Protein AF-A0A7S2KZR2-F1 (afdb_monomer_lite)

Structure (mmCIF, N/CA/C/O backbone):
data_AF-A0A7S2KZR2-F1
#
_entry.id   AF-A0A7S2KZR2-F1
#
loop_
_atom_site.group_PDB
_atom_site.id
_atom_site.type_symbol
_atom_site.label_atom_id
_atom_site.label_alt_id
_atom_site.label_comp_id
_atom_site.label_asym_id
_atom_site.label_entity_id
_atom_site.label_seq_id
_atom_site.pdbx_PDB_ins_code
_atom_site.Cartn_x
_atom_site.Cartn_y
_atom_site.Cartn_z
_atom_site.occupancy
_atom_site.B_iso_or_equiv
_atom_site.auth_seq_id
_atom_site.auth_comp_id
_atom_site.auth_asym_id
_atom_site.auth_atom_id
_atom_site.pdbx_PDB_model_num
ATOM 1 N N . ASN A 1 1 ? -2.730 5.363 0.180 1.00 96.00 1 ASN A N 1
ATOM 2 C CA . ASN A 1 1 ? -4.053 4.835 0.592 1.00 96.00 1 ASN A CA 1
ATOM 3 C C . ASN A 1 1 ? -4.053 3.343 0.895 1.00 96.00 1 ASN A C 1
ATOM 5 O O . ASN A 1 1 ? -4.556 3.007 1.953 1.00 96.00 1 ASN A O 1
ATOM 9 N N . CYS A 1 2 ? -3.441 2.469 0.080 1.00 97.69 2 CYS A N 1
ATOM 10 C CA . CYS A 1 2 ? -3.388 1.011 0.329 1.00 97.69 2 CYS A CA 1
ATOM 11 C C . CYS A 1 2 ? -2.771 0.583 1.678 1.00 97.69 2 CYS A C 1
ATOM 13 O O . CYS A 1 2 ? -2.931 -0.558 2.090 1.00 97.69 2 CYS A O 1
ATOM 15 N N . VAL A 1 3 ? -2.054 1.476 2.364 1.00 98.00 3 VAL A N 1
ATOM 16 C CA . VAL A 1 3 ? -1.457 1.208 3.680 1.00 98.00 3 VAL A CA 1
ATOM 17 C C . VAL A 1 3 ? -2.279 1.855 4.798 1.00 98.00 3 VAL A C 1
ATOM 19 O O . VAL A 1 3 ? -2.911 1.165 5.589 1.00 98.00 3 VAL A O 1
ATOM 22 N N . ILE A 1 4 ? -2.304 3.192 4.852 1.00 97.94 4 ILE A N 1
ATOM 23 C CA . ILE A 1 4 ? -2.879 3.944 5.981 1.00 97.94 4 ILE A CA 1
ATOM 24 C C . ILE A 1 4 ? -4.383 3.687 6.131 1.00 97.94 4 ILE A C 1
ATOM 26 O O . ILE A 1 4 ? -4.841 3.410 7.236 1.00 97.94 4 ILE A O 1
ATOM 30 N N . ASN A 1 5 ? -5.157 3.746 5.044 1.00 98.12 5 ASN A N 1
ATOM 31 C CA . ASN A 1 5 ? -6.619 3.653 5.110 1.00 98.12 5 ASN A CA 1
ATOM 32 C C . ASN A 1 5 ? -7.099 2.298 5.664 1.00 98.12 5 ASN A C 1
ATOM 34 O O . ASN A 1 5 ? -7.822 2.314 6.661 1.00 98.12 5 ASN A O 1
ATOM 38 N N . PRO A 1 6 ? -6.684 1.135 5.120 1.00 98.19 6 PRO A N 1
ATOM 39 C CA . PRO A 1 6 ? -7.123 -0.144 5.669 1.00 98.19 6 PRO A CA 1
ATOM 40 C C . PRO A 1 6 ? -6.572 -0.395 7.069 1.00 98.19 6 PRO A C 1
ATOM 42 O O . PRO A 1 6 ? -7.309 -0.870 7.924 1.00 98.19 6 PRO A O 1
ATOM 45 N N . LEU A 1 7 ? -5.318 -0.034 7.363 1.00 98.00 7 LEU A N 1
ATOM 46 C CA . LEU A 1 7 ? -4.757 -0.274 8.695 1.00 98.00 7 LEU A CA 1
ATOM 47 C C . LEU A 1 7 ? -5.439 0.575 9.775 1.00 98.00 7 LEU A C 1
ATOM 49 O O . LEU A 1 7 ? -5.757 0.055 10.842 1.00 98.00 7 LEU A O 1
ATOM 53 N N . THR A 1 8 ? -5.723 1.851 9.502 1.00 98.12 8 THR A N 1
ATOM 54 C CA . THR A 1 8 ? -6.512 2.688 10.426 1.00 98.12 8 THR A CA 1
ATOM 55 C C . THR A 1 8 ? -7.926 2.142 10.609 1.00 98.12 8 THR A C 1
ATOM 57 O O . THR A 1 8 ? -8.400 2.094 11.741 1.00 98.12 8 THR A O 1
ATOM 60 N N . ALA A 1 9 ? -8.572 1.670 9.538 1.00 98.06 9 ALA A N 1
ATOM 61 C CA . ALA A 1 9 ? -9.899 1.061 9.596 1.00 98.06 9 ALA A CA 1
ATOM 62 C C . ALA A 1 9 ? -9.924 -0.229 10.436 1.00 98.06 9 ALA A C 1
ATOM 64 O O . ALA A 1 9 ? -10.783 -0.381 11.299 1.00 98.06 9 ALA A O 1
ATOM 65 N N . ILE A 1 10 ? -8.944 -1.118 10.245 1.00 97.19 10 ILE A N 1
ATOM 66 C CA . ILE A 1 10 ? -8.825 -2.389 10.976 1.00 97.19 10 ILE A CA 1
ATOM 67 C C . ILE A 1 10 ? -8.531 -2.164 12.463 1.00 97.19 10 ILE A C 1
ATOM 69 O O . ILE A 1 10 ? -9.042 -2.887 13.316 1.00 97.19 10 ILE A O 1
ATOM 73 N N . HIS A 1 11 ? -7.672 -1.195 12.784 1.00 96.88 11 HIS A N 1
ATOM 74 C CA . HIS A 1 11 ? -7.245 -0.948 14.162 1.00 96.88 11 HIS A CA 1
ATOM 75 C C . HIS A 1 11 ? -8.127 0.062 14.907 1.00 96.88 11 HIS A C 1
ATOM 77 O O . HIS A 1 11 ? -8.033 0.145 16.130 1.00 96.88 11 HIS A O 1
ATOM 83 N N . GLY A 1 12 ? -8.979 0.815 14.207 1.00 97.38 12 GLY A N 1
ATOM 84 C CA . GLY A 1 12 ? -9.827 1.842 14.813 1.00 97.38 12 GLY A CA 1
ATOM 85 C C . GLY A 1 12 ? -9.044 3.056 15.318 1.00 97.38 12 GLY A C 1
ATOM 86 O O . GLY A 1 12 ? -9.399 3.628 16.346 1.00 97.38 12 GLY A O 1
ATOM 87 N N . VAL A 1 13 ? -7.958 3.430 14.635 1.00 97.62 13 VAL A N 1
ATOM 88 C CA . VAL A 1 13 ? -7.021 4.473 15.090 1.00 97.62 13 VAL A CA 1
ATOM 89 C C . VAL A 1 13 ? -6.808 5.570 14.048 1.00 97.62 13 VAL A C 1
ATOM 91 O O . VAL A 1 13 ? -7.016 5.362 12.856 1.00 97.62 13 VAL A O 1
ATOM 94 N N . LYS A 1 14 ? -6.360 6.745 14.493 1.00 98.19 14 LYS A N 1
ATOM 95 C CA . LYS A 1 14 ? -5.917 7.845 13.625 1.00 98.19 14 LYS A CA 1
ATOM 96 C C . LYS A 1 14 ? -4.601 7.507 12.917 1.00 98.19 14 LYS A C 1
ATOM 98 O O . LYS A 1 14 ? -3.850 6.641 13.367 1.00 98.19 14 LYS A O 1
ATOM 103 N N . ASN A 1 15 ? -4.280 8.243 11.854 1.00 98.00 15 ASN A N 1
ATOM 104 C CA . ASN A 1 15 ? -3.099 8.000 11.018 1.00 98.00 15 ASN A CA 1
ATOM 105 C C . ASN A 1 15 ? -1.789 7.901 11.823 1.00 98.00 15 ASN A C 1
ATOM 107 O O . ASN A 1 15 ? -1.038 6.944 11.650 1.00 98.00 15 ASN A O 1
ATOM 111 N N . GLY A 1 16 ? -1.523 8.852 12.725 1.00 97.12 16 GLY A N 1
ATOM 112 C CA . GLY A 1 16 ? -0.262 8.897 13.478 1.00 97.12 16 GLY A CA 1
ATOM 113 C C . GLY A 1 16 ? -0.125 7.786 14.517 1.00 97.12 16 GLY A C 1
ATOM 114 O O . GLY A 1 16 ? 0.984 7.391 14.864 1.00 97.12 16 GLY A O 1
ATOM 115 N N . GLN A 1 17 ? -1.246 7.229 14.978 1.00 97.44 17 GLN A N 1
ATOM 116 C CA . GLN A 1 17 ? -1.255 6.144 15.960 1.00 97.44 17 GLN A CA 1
ATOM 117 C C . GLN A 1 17 ? -0.792 4.808 15.362 1.00 97.44 17 GLN A C 1
ATOM 119 O O . GLN A 1 17 ? -0.419 3.912 16.109 1.00 97.44 17 GLN A O 1
ATOM 124 N N . LEU A 1 18 ? -0.759 4.661 14.032 1.00 96.62 18 LEU A N 1
ATOM 125 C CA . LEU A 1 18 ? -0.178 3.474 13.393 1.00 96.62 18 LEU A CA 1
ATOM 126 C C . LEU A 1 18 ? 1.323 3.321 13.685 1.00 96.62 18 LEU A C 1
ATOM 128 O O . LEU A 1 18 ? 1.829 2.201 13.699 1.00 96.62 18 LEU A O 1
ATOM 132 N N . LEU A 1 19 ? 2.029 4.426 13.950 1.00 94.75 19 LEU A N 1
ATOM 133 C CA . LEU A 1 19 ? 3.469 4.429 14.225 1.00 94.75 19 LEU A CA 1
ATOM 134 C C . LEU A 1 19 ? 3.827 3.770 15.565 1.00 94.75 19 LEU A C 1
ATOM 136 O O . LEU A 1 19 ? 4.959 3.333 15.739 1.00 94.75 19 LEU A O 1
ATOM 140 N N . SER A 1 20 ? 2.885 3.689 16.511 1.00 93.44 20 SER A N 1
ATOM 141 C CA . SER A 1 20 ? 3.108 3.074 17.827 1.00 93.44 20 SER A CA 1
ATOM 142 C C . SER A 1 20 ? 2.692 1.602 17.899 1.00 93.44 20 SER A C 1
ATOM 144 O O . SER A 1 20 ? 2.852 0.960 18.937 1.00 93.44 20 SER A O 1
ATOM 146 N N . LEU A 1 21 ? 2.154 1.047 16.813 1.00 91.75 21 LEU A N 1
ATOM 147 C CA . LEU A 1 21 ? 1.699 -0.335 16.754 1.00 91.75 21 LEU A CA 1
ATOM 148 C C . LEU A 1 21 ? 2.840 -1.240 16.250 1.00 91.75 21 LEU A C 1
ATOM 150 O O . LEU A 1 21 ? 3.137 -1.291 15.057 1.00 91.75 21 LEU A O 1
ATOM 154 N N . GLU A 1 22 ? 3.455 -2.015 17.152 1.00 79.12 22 GLU A N 1
ATOM 155 C CA . GLU A 1 22 ? 4.604 -2.891 16.829 1.00 79.12 22 GLU A CA 1
ATOM 156 C C . GLU A 1 22 ? 4.325 -3.880 15.683 1.00 79.12 22 GLU A C 1
ATOM 158 O O . GLU A 1 22 ? 5.201 -4.203 14.885 1.00 79.12 22 GLU A O 1
ATOM 163 N N . LYS A 1 23 ? 3.085 -4.370 15.566 1.00 80.38 23 LYS A N 1
ATOM 164 C CA . LYS A 1 23 ? 2.719 -5.395 14.571 1.00 80.38 23 LYS A CA 1
ATOM 165 C C . LYS A 1 23 ? 2.479 -4.837 13.165 1.00 80.38 23 LYS A C 1
ATOM 167 O O . LYS A 1 23 ? 2.415 -5.616 12.209 1.00 80.38 23 LYS A O 1
ATOM 172 N N . THR A 1 24 ? 2.329 -3.522 13.011 1.00 87.38 24 THR A N 1
ATOM 173 C CA . THR A 1 24 ? 2.023 -2.921 11.705 1.00 87.38 24 THR A CA 1
ATOM 174 C C . THR A 1 24 ? 3.249 -2.727 10.840 1.00 87.38 24 THR A C 1
ATOM 176 O O . THR A 1 24 ? 3.096 -2.803 9.630 1.00 87.38 24 THR A O 1
ATOM 179 N N . GLU A 1 25 ? 4.452 -2.573 11.399 1.00 91.75 25 GLU A N 1
ATOM 180 C CA . GLU A 1 25 ? 5.650 -2.321 10.587 1.00 91.75 25 GLU A CA 1
ATOM 181 C C . GLU A 1 25 ? 5.883 -3.422 9.545 1.00 91.75 25 GLU A C 1
ATOM 183 O O . GLU A 1 25 ? 6.000 -3.135 8.356 1.00 91.75 25 GLU A O 1
ATOM 188 N N . ARG A 1 26 ? 5.858 -4.694 9.967 1.00 94.56 26 ARG A N 1
ATOM 189 C CA . ARG A 1 26 ? 6.001 -5.827 9.042 1.00 94.56 26 ARG A CA 1
ATOM 190 C C . ARG A 1 26 ? 4.896 -5.845 7.985 1.00 94.56 26 ARG A C 1
ATOM 192 O O . ARG A 1 26 ? 5.173 -6.094 6.819 1.00 94.56 26 ARG A O 1
ATOM 199 N N . THR A 1 27 ? 3.655 -5.570 8.387 1.00 96.06 27 THR A N 1
ATOM 200 C CA . THR A 1 27 ? 2.509 -5.548 7.465 1.00 96.06 27 THR A CA 1
ATOM 201 C C . THR A 1 27 ? 2.653 -4.425 6.435 1.00 96.06 27 THR A C 1
ATOM 203 O O . THR A 1 27 ? 2.402 -4.645 5.256 1.00 96.06 27 THR A O 1
ATOM 206 N N . ILE A 1 28 ? 3.098 -3.239 6.863 1.00 97.38 28 ILE A N 1
ATOM 207 C CA . ILE A 1 28 ? 3.369 -2.091 5.991 1.00 97.38 28 ILE A CA 1
ATOM 208 C C . ILE A 1 28 ? 4.440 -2.461 4.966 1.00 97.38 28 ILE A C 1
ATOM 210 O O . ILE A 1 28 ? 4.214 -2.257 3.777 1.00 97.38 28 ILE A O 1
ATOM 214 N N . THR A 1 29 ? 5.564 -3.033 5.407 1.00 97.31 29 THR A N 1
ATOM 215 C CA . THR A 1 29 ? 6.646 -3.448 4.504 1.00 97.31 29 THR A CA 1
ATOM 216 C C . THR A 1 29 ? 6.138 -4.430 3.450 1.00 97.31 29 THR A C 1
ATOM 218 O O . THR A 1 29 ? 6.323 -4.170 2.269 1.00 97.31 29 THR A O 1
ATOM 221 N N . CYS A 1 30 ? 5.414 -5.486 3.837 1.00 97.94 30 CYS A N 1
ATOM 222 C CA . CYS A 1 30 ? 4.928 -6.474 2.870 1.00 97.94 30 CYS A CA 1
ATOM 223 C C . CYS A 1 30 ? 3.890 -5.902 1.884 1.00 97.94 30 CYS A C 1
ATOM 225 O O . CYS A 1 30 ? 3.936 -6.211 0.697 1.00 97.94 30 CYS A O 1
ATOM 227 N N . ILE A 1 31 ? 2.988 -5.016 2.335 1.00 98.25 31 ILE A N 1
ATOM 228 C CA . ILE A 1 31 ? 2.059 -4.312 1.429 1.00 98.25 31 ILE A CA 1
ATOM 229 C C . ILE A 1 31 ? 2.835 -3.457 0.417 1.00 98.25 31 ILE A C 1
ATOM 231 O O . ILE A 1 31 ? 2.460 -3.403 -0.756 1.00 98.25 31 ILE A O 1
ATOM 235 N N . LEU A 1 32 ? 3.892 -2.772 0.868 1.00 98.44 32 LEU A N 1
ATOM 236 C CA . LEU A 1 32 ? 4.724 -1.915 0.024 1.00 98.44 32 LEU A CA 1
ATOM 237 C C . LEU A 1 32 ? 5.610 -2.710 -0.937 1.00 98.44 32 LEU A C 1
ATOM 239 O O . LEU A 1 32 ? 5.785 -2.259 -2.060 1.00 98.44 32 LEU A O 1
ATOM 243 N N . GLU A 1 33 ? 6.130 -3.873 -0.545 1.00 98.44 33 GLU A N 1
ATOM 244 C CA . GLU A 1 33 ? 6.891 -4.774 -1.424 1.00 98.44 33 GLU A CA 1
ATOM 245 C C . GLU A 1 33 ? 6.039 -5.247 -2.606 1.00 98.44 33 GLU A C 1
ATOM 247 O O . GLU A 1 33 ? 6.460 -5.147 -3.761 1.00 98.44 33 GLU A O 1
ATOM 252 N N . GLU A 1 34 ? 4.814 -5.699 -2.328 1.00 98.50 34 GLU A N 1
ATOM 253 C CA . GLU A 1 34 ? 3.857 -6.090 -3.364 1.00 98.50 34 GLU A CA 1
ATOM 254 C C . GLU A 1 34 ? 3.525 -4.905 -4.275 1.00 98.50 34 GLU A C 1
ATOM 256 O O . GLU A 1 34 ? 3.652 -4.998 -5.494 1.00 98.50 34 GLU A O 1
ATOM 261 N N . LEU A 1 35 ? 3.150 -3.765 -3.688 1.00 98.06 35 LEU A N 1
ATOM 262 C CA . LEU A 1 35 ? 2.762 -2.575 -4.442 1.00 98.06 35 LEU A CA 1
ATOM 263 C C . LEU A 1 35 ? 3.915 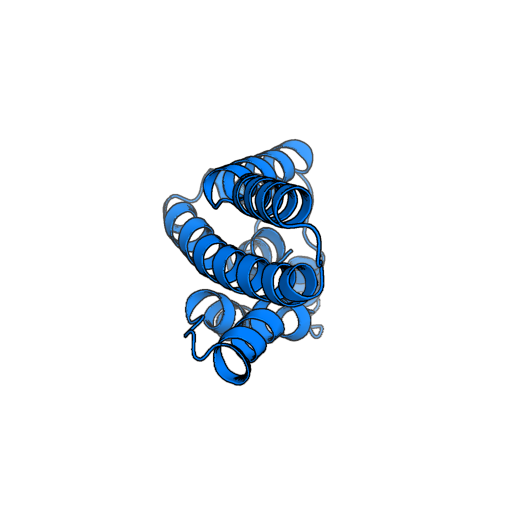-2.044 -5.301 1.00 98.06 35 LEU A C 1
ATOM 265 O O . LEU A 1 35 ? 3.699 -1.746 -6.472 1.00 98.06 35 LEU A O 1
ATOM 269 N N . SER A 1 36 ? 5.122 -1.954 -4.740 1.00 98.25 36 SER A N 1
ATOM 270 C CA . SER A 1 36 ? 6.345 -1.539 -5.437 1.00 98.25 36 SER A CA 1
ATOM 271 C C . SER A 1 36 ? 6.618 -2.436 -6.641 1.00 98.25 36 SER A C 1
ATOM 273 O O . SER A 1 36 ? 6.790 -1.937 -7.752 1.00 98.25 36 SER A O 1
ATOM 275 N N . SER A 1 37 ? 6.559 -3.757 -6.449 1.00 97.81 37 SER A N 1
ATOM 276 C CA . SER A 1 37 ? 6.794 -4.732 -7.518 1.00 97.81 37 SER A CA 1
ATOM 277 C C . SER A 1 37 ? 5.802 -4.561 -8.668 1.00 97.81 37 SER A C 1
ATOM 279 O O . SER A 1 37 ? 6.210 -4.481 -9.827 1.00 97.81 37 SER A O 1
ATOM 281 N N . ILE A 1 38 ? 4.505 -4.449 -8.359 1.00 97.81 38 ILE A N 1
ATOM 282 C CA . ILE A 1 38 ? 3.470 -4.262 -9.384 1.00 97.81 38 ILE A CA 1
ATOM 283 C C . ILE A 1 38 ? 3.618 -2.906 -10.082 1.00 97.81 38 ILE A C 1
ATOM 285 O O . ILE A 1 38 ? 3.550 -2.838 -11.306 1.00 97.81 38 ILE A O 1
ATOM 289 N N . ALA A 1 39 ? 3.859 -1.831 -9.331 1.00 96.88 39 ALA A N 1
ATOM 290 C CA . ALA A 1 39 ? 3.984 -0.489 -9.891 1.00 96.88 39 ALA A CA 1
ATOM 291 C C . ALA A 1 39 ? 5.211 -0.347 -10.808 1.00 96.88 39 ALA A C 1
ATOM 293 O O . ALA A 1 39 ? 5.105 0.266 -11.869 1.00 96.88 39 ALA A O 1
ATOM 294 N N . ILE A 1 40 ? 6.349 -0.949 -10.441 1.00 96.75 40 ILE A N 1
ATOM 295 C CA . ILE A 1 40 ? 7.548 -0.975 -11.288 1.00 96.75 40 ILE A CA 1
ATOM 296 C C . ILE A 1 40 ? 7.259 -1.734 -12.585 1.00 96.75 40 ILE A C 1
ATOM 298 O O . ILE A 1 40 ? 7.540 -1.210 -13.657 1.00 96.75 40 ILE A O 1
ATOM 302 N N . LEU A 1 41 ? 6.655 -2.924 -12.514 1.00 95.62 41 LEU A N 1
ATOM 303 C CA . LEU A 1 41 ? 6.344 -3.717 -13.709 1.00 95.62 41 LEU A CA 1
ATOM 304 C C . LEU A 1 41 ? 5.328 -3.032 -14.633 1.00 95.62 41 LEU A C 1
ATOM 306 O O . LEU A 1 41 ? 5.422 -3.159 -15.855 1.00 95.62 41 LEU A O 1
ATOM 310 N N . GLU A 1 42 ? 4.363 -2.302 -14.074 1.00 94.44 42 GLU A N 1
ATOM 311 C CA . GLU A 1 42 ? 3.454 -1.461 -14.858 1.00 94.44 42 GLU A CA 1
ATOM 312 C C . GLU A 1 42 ? 4.216 -0.365 -15.586 1.00 94.44 42 GLU A C 1
ATOM 314 O O . GLU A 1 42 ? 4.147 -0.277 -16.810 1.00 94.44 42 GLU A O 1
ATOM 319 N N . MET A 1 43 ? 4.998 0.425 -14.855 1.00 93.25 43 MET A N 1
ATOM 320 C CA . MET A 1 43 ? 5.750 1.544 -15.413 1.00 93.25 43 MET A CA 1
ATOM 321 C C . MET A 1 43 ? 6.759 1.085 -16.472 1.00 93.25 43 MET A C 1
ATOM 323 O O . MET A 1 43 ? 6.818 1.649 -17.562 1.00 93.25 43 MET A O 1
ATOM 327 N N . GLU A 1 44 ? 7.505 0.013 -16.203 1.00 92.19 44 GLU A N 1
ATOM 328 C CA . GLU A 1 44 ? 8.483 -0.533 -17.144 1.00 92.19 44 GLU A CA 1
ATOM 329 C C . GLU A 1 44 ? 7.840 -1.063 -18.426 1.00 92.19 44 GLU A C 1
ATOM 331 O O . GLU A 1 44 ? 8.461 -0.970 -19.485 1.00 92.19 44 GLU A O 1
ATOM 336 N N . SER A 1 45 ? 6.593 -1.544 -18.371 1.00 89.56 45 SER A N 1
ATOM 337 C CA . SER A 1 45 ? 5.871 -1.953 -19.580 1.00 89.56 45 SER A CA 1
ATOM 338 C C . SER A 1 45 ? 5.607 -0.787 -20.542 1.00 89.56 45 SER A C 1
ATOM 340 O O . SER A 1 45 ? 5.577 -1.000 -21.751 1.00 89.56 45 SER A O 1
ATOM 342 N N . PHE A 1 46 ? 5.499 0.447 -20.032 1.00 89.06 46 PHE A N 1
ATOM 343 C CA . PHE A 1 46 ? 5.402 1.655 -20.859 1.00 89.06 46 PHE A CA 1
ATOM 344 C C . PHE A 1 46 ? 6.770 2.132 -21.355 1.00 89.06 46 PHE A C 1
ATOM 346 O O . PHE A 1 46 ? 6.883 2.582 -22.491 1.00 89.06 46 PHE A O 1
ATOM 353 N N . ILE A 1 47 ? 7.816 2.002 -20.531 1.00 89.88 47 ILE A N 1
ATOM 354 C CA . ILE A 1 47 ? 9.184 2.415 -20.890 1.00 89.88 47 ILE A CA 1
ATOM 355 C C . ILE A 1 47 ? 9.753 1.565 -22.031 1.00 89.88 47 ILE A C 1
ATOM 357 O O . ILE A 1 47 ? 10.542 2.063 -22.821 1.00 89.88 47 ILE A O 1
ATOM 361 N N . GLN A 1 48 ? 9.352 0.296 -22.154 1.00 83.12 48 GLN A N 1
ATOM 362 C CA . GLN A 1 48 ? 9.804 -0.577 -23.249 1.00 83.12 48 GLN A CA 1
ATOM 363 C C . GLN A 1 48 ? 9.427 -0.074 -24.653 1.00 83.12 48 GLN A C 1
ATOM 365 O O . GLN A 1 48 ? 9.956 -0.591 -25.632 1.00 83.12 48 GLN A O 1
ATOM 370 N N . ALA A 1 49 ? 8.520 0.900 -24.761 1.00 87.19 49 ALA A N 1
ATOM 371 C CA . ALA A 1 49 ? 8.182 1.543 -26.026 1.00 87.19 49 ALA A CA 1
ATOM 372 C C . ALA A 1 49 ? 9.156 2.672 -26.425 1.00 87.19 49 ALA A C 1
ATOM 374 O O . ALA A 1 49 ? 9.049 3.174 -27.541 1.00 87.19 49 ALA A O 1
ATOM 375 N N . GLU A 1 50 ? 10.068 3.084 -25.538 1.00 91.56 50 GLU A N 1
ATOM 376 C CA . GLU A 1 50 ? 11.099 4.085 -25.827 1.00 91.56 50 GLU A CA 1
ATOM 377 C C . GLU A 1 50 ? 12.238 3.465 -26.650 1.00 91.56 50 GLU A C 1
ATOM 379 O O . GLU A 1 50 ? 12.764 2.410 -26.294 1.00 91.56 50 GLU A O 1
ATOM 384 N N . GLU A 1 51 ? 12.618 4.115 -27.753 1.00 92.31 51 GLU A N 1
ATOM 385 C CA . GLU A 1 51 ? 13.660 3.617 -28.664 1.00 92.31 51 GLU A CA 1
ATOM 386 C C . GLU A 1 51 ? 15.065 4.043 -28.216 1.00 92.31 51 GLU A C 1
ATOM 388 O O . GLU A 1 51 ? 16.049 3.348 -28.489 1.00 92.31 51 GLU A O 1
ATOM 393 N N . ASP A 1 52 ? 15.171 5.182 -27.524 1.00 95.81 52 ASP A N 1
ATOM 394 C CA . ASP A 1 52 ? 16.446 5.679 -27.020 1.00 95.81 52 ASP A CA 1
ATOM 395 C C . ASP A 1 52 ? 16.876 4.911 -25.760 1.00 95.81 52 ASP A C 1
ATOM 397 O O . ASP A 1 52 ? 16.304 5.040 -24.676 1.00 95.81 52 ASP A O 1
ATOM 401 N N . VAL A 1 53 ? 17.941 4.121 -25.907 1.00 93.88 53 VAL A N 1
ATOM 402 C CA . VAL A 1 53 ? 18.481 3.247 -24.857 1.00 93.88 53 VAL A CA 1
ATOM 403 C C . VAL A 1 53 ? 18.978 4.031 -23.636 1.00 93.88 53 VAL A C 1
ATOM 405 O O . VAL A 1 53 ? 18.854 3.549 -22.507 1.00 93.88 53 VAL A O 1
ATOM 408 N N . GLU A 1 54 ? 19.544 5.228 -23.822 1.00 95.69 54 GLU A N 1
ATOM 409 C CA . GLU A 1 54 ? 20.037 6.037 -22.702 1.00 95.69 54 GLU A CA 1
ATOM 410 C C . GLU A 1 54 ? 18.870 6.607 -21.896 1.00 95.69 54 GLU A C 1
ATOM 412 O O . GLU A 1 54 ? 18.871 6.521 -20.660 1.00 95.69 54 GLU A O 1
ATOM 417 N N . VAL A 1 55 ? 17.846 7.109 -22.594 1.00 94.44 55 VAL A N 1
ATOM 418 C CA . VAL A 1 55 ? 16.599 7.597 -21.989 1.00 94.44 55 VAL A CA 1
ATOM 419 C C . VAL A 1 55 ? 15.877 6.461 -21.267 1.00 94.44 55 VAL A C 1
ATOM 421 O O . VAL A 1 55 ? 15.482 6.620 -20.109 1.00 94.44 55 VAL A O 1
ATOM 424 N N . GLN A 1 56 ? 15.783 5.288 -21.895 1.00 94.12 56 GLN A N 1
ATOM 425 C CA . GLN A 1 56 ? 15.181 4.091 -21.315 1.00 94.12 56 GLN A CA 1
ATOM 426 C C . GLN A 1 56 ? 15.865 3.701 -19.994 1.00 94.12 56 GLN A C 1
ATOM 428 O O . GLN A 1 56 ? 15.196 3.496 -18.977 1.00 94.12 56 GLN A O 1
ATOM 433 N N . ALA A 1 57 ? 17.200 3.637 -19.983 1.00 93.75 57 ALA A N 1
ATOM 434 C CA . ALA A 1 57 ? 17.970 3.293 -18.789 1.00 93.75 57 ALA A CA 1
ATOM 435 C C . ALA A 1 57 ? 17.810 4.339 -17.671 1.00 93.75 57 ALA A C 1
ATOM 437 O O . ALA A 1 57 ? 17.721 3.979 -16.493 1.00 93.75 57 ALA A O 1
ATOM 438 N N . HIS A 1 58 ? 17.747 5.628 -18.024 1.00 95.62 58 HIS A N 1
ATOM 439 C CA . HIS A 1 58 ? 17.523 6.707 -17.059 1.00 95.62 58 HIS A CA 1
ATOM 440 C C . HIS A 1 58 ? 16.127 6.619 -16.430 1.00 95.62 58 HIS A C 1
ATOM 442 O O . HIS A 1 58 ? 16.018 6.633 -15.204 1.00 95.62 58 HIS A O 1
ATOM 448 N N . LEU A 1 59 ? 15.079 6.438 -17.240 1.00 94.81 59 LEU A N 1
ATOM 449 C CA . LEU A 1 59 ? 13.700 6.268 -16.768 1.00 94.81 59 LEU A CA 1
ATOM 450 C C . LEU A 1 59 ? 13.563 5.066 -15.827 1.00 94.81 59 LEU A C 1
ATOM 452 O O . LEU A 1 59 ? 13.011 5.199 -14.734 1.00 94.81 59 LEU A O 1
ATOM 456 N N . GLN A 1 60 ? 14.106 3.906 -16.215 1.00 94.62 60 GLN A N 1
ATOM 457 C CA . GLN A 1 60 ? 14.077 2.697 -15.384 1.00 94.62 60 GLN A CA 1
ATOM 458 C C . GLN A 1 60 ? 14.750 2.923 -14.029 1.00 94.62 60 GLN A C 1
ATOM 460 O O . GLN A 1 60 ? 14.217 2.517 -12.993 1.00 94.62 60 GLN A O 1
ATOM 465 N N . ARG A 1 61 ? 15.910 3.591 -14.016 1.00 95.62 61 ARG A N 1
ATOM 466 C CA . ARG A 1 61 ? 16.621 3.911 -12.777 1.00 95.62 61 ARG A CA 1
ATOM 467 C C . ARG A 1 61 ? 15.795 4.827 -11.876 1.00 95.62 61 ARG A C 1
ATOM 469 O O . ARG A 1 61 ? 15.633 4.503 -10.702 1.00 95.62 61 ARG A O 1
ATOM 476 N N . SER A 1 62 ? 15.261 5.922 -12.417 1.00 95.75 62 SER A N 1
ATOM 477 C CA . SER A 1 62 ? 14.451 6.879 -11.655 1.00 95.75 62 SER A CA 1
ATOM 478 C C . SER A 1 62 ? 13.212 6.222 -11.048 1.00 95.75 62 SER A C 1
ATOM 480 O O . SER A 1 62 ? 12.952 6.374 -9.859 1.00 95.75 62 SER A O 1
ATOM 482 N N . ILE A 1 63 ? 12.492 5.410 -11.826 1.00 96.00 63 ILE A N 1
ATOM 483 C CA . ILE A 1 63 ? 11.282 4.723 -11.358 1.00 96.00 63 ILE A CA 1
ATOM 484 C C . ILE A 1 63 ? 11.598 3.720 -10.248 1.00 96.00 63 ILE A C 1
ATOM 486 O O . ILE A 1 63 ? 10.872 3.650 -9.258 1.00 96.00 63 ILE A O 1
ATOM 490 N N . ARG A 1 64 ? 12.691 2.960 -10.368 1.00 96.25 64 ARG A N 1
ATOM 491 C CA . ARG A 1 64 ? 13.106 2.008 -9.324 1.00 96.25 64 ARG A CA 1
ATOM 492 C C . ARG A 1 64 ? 13.527 2.701 -8.030 1.00 96.25 64 ARG A C 1
ATOM 494 O O . ARG A 1 64 ? 13.325 2.133 -6.961 1.00 96.25 64 ARG A O 1
ATOM 501 N N . GLU A 1 65 ? 14.091 3.902 -8.114 1.00 96.69 65 GLU A N 1
ATOM 502 C CA . GLU A 1 65 ? 14.448 4.708 -6.946 1.00 96.69 65 GLU A CA 1
ATOM 503 C C . GLU A 1 65 ? 13.197 5.266 -6.246 1.00 96.69 65 GLU A C 1
ATOM 505 O O . GLU A 1 65 ? 13.009 5.038 -5.048 1.00 96.69 65 GLU A O 1
ATOM 510 N N . GLU A 1 66 ? 12.294 5.904 -6.996 1.00 96.38 66 GLU A N 1
ATOM 511 C CA . GLU A 1 66 ? 11.066 6.517 -6.465 1.00 96.38 66 GLU A CA 1
ATOM 512 C C . GLU A 1 66 ? 10.031 5.496 -5.974 1.00 96.38 66 GLU A C 1
ATOM 514 O O . GLU A 1 66 ? 9.272 5.767 -5.043 1.00 96.38 66 GLU A O 1
ATOM 519 N N . LEU A 1 67 ? 9.994 4.305 -6.572 1.00 97.31 67 LEU A N 1
ATOM 520 C CA . LEU A 1 67 ? 9.108 3.219 -6.151 1.00 97.31 67 LEU A CA 1
ATOM 521 C C . LEU A 1 67 ? 9.797 2.218 -5.226 1.00 97.31 67 LEU A C 1
ATOM 523 O O . LEU A 1 67 ? 9.197 1.195 -4.897 1.00 97.31 67 LEU A O 1
ATOM 527 N N . SER A 1 68 ? 11.029 2.485 -4.784 1.00 98.06 68 SER A N 1
ATOM 528 C CA . SER A 1 68 ? 11.711 1.622 -3.822 1.00 98.06 68 SER A CA 1
ATOM 529 C C . SER A 1 68 ? 10.921 1.518 -2.515 1.00 98.06 68 SER A C 1
ATOM 531 O O . SER A 1 68 ? 10.291 2.474 -2.053 1.00 98.06 68 SER A O 1
ATOM 533 N N . VAL A 1 69 ? 10.969 0.344 -1.885 1.00 97.94 69 VAL A N 1
ATOM 534 C CA . VAL A 1 69 ? 10.266 0.098 -0.616 1.00 97.94 69 VAL A CA 1
ATOM 535 C C . VAL A 1 69 ? 10.718 1.084 0.463 1.00 97.94 69 VAL A C 1
ATOM 537 O O . VAL A 1 69 ? 9.881 1.584 1.210 1.00 97.94 69 VAL A O 1
ATOM 540 N N . ASP A 1 70 ? 12.005 1.431 0.503 1.00 97.75 70 ASP A N 1
ATOM 541 C CA . ASP A 1 70 ? 12.556 2.391 1.465 1.00 97.75 70 ASP A CA 1
ATOM 542 C C . ASP A 1 70 ? 12.006 3.807 1.257 1.00 97.75 70 ASP A C 1
ATOM 544 O O . ASP A 1 70 ? 11.597 4.464 2.226 1.00 97.75 70 ASP A O 1
ATOM 548 N N . PHE A 1 71 ? 11.931 4.269 0.003 1.00 98.06 71 PHE A N 1
ATOM 549 C CA . PHE A 1 71 ? 11.335 5.565 -0.316 1.00 98.06 71 PHE A CA 1
ATOM 550 C C . P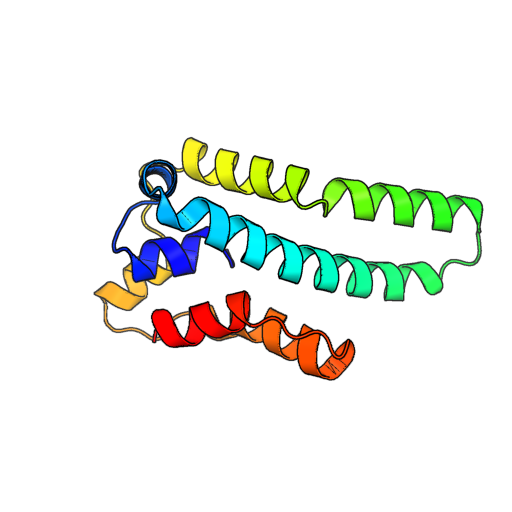HE A 1 71 ? 9.849 5.584 0.046 1.00 98.06 71 PHE A C 1
ATOM 552 O O . PHE A 1 71 ? 9.392 6.477 0.762 1.00 98.06 71 PHE A O 1
ATOM 559 N N . LEU A 1 72 ? 9.098 4.562 -0.373 1.00 98.25 72 LEU A N 1
ATOM 560 C CA . LEU A 1 72 ? 7.669 4.458 -0.089 1.00 98.25 72 LEU A CA 1
ATOM 561 C C . LEU A 1 72 ? 7.394 4.361 1.416 1.00 98.25 72 LEU A C 1
ATOM 563 O O . LEU A 1 72 ? 6.486 5.023 1.918 1.00 98.25 72 LEU A O 1
ATOM 567 N N . LYS A 1 73 ? 8.191 3.597 2.168 1.00 97.75 73 LYS A N 1
ATOM 568 C CA . LYS A 1 73 ? 8.065 3.483 3.628 1.00 97.75 73 LYS A CA 1
ATOM 569 C C . LYS A 1 73 ? 8.331 4.822 4.306 1.00 97.75 73 LYS A C 1
ATOM 571 O O . LYS A 1 73 ? 7.562 5.222 5.185 1.00 97.75 73 LYS A O 1
ATOM 576 N N . SER A 1 74 ? 9.358 5.544 3.862 1.00 97.75 74 SER A N 1
ATOM 577 C CA . SER A 1 74 ? 9.664 6.896 4.342 1.00 97.75 74 SER A CA 1
ATOM 578 C C . SER A 1 74 ? 8.518 7.864 4.036 1.00 97.75 74 SER A C 1
ATOM 580 O O . SER A 1 74 ? 8.076 8.602 4.918 1.00 97.75 74 SER A O 1
ATOM 582 N N . PHE A 1 75 ? 7.968 7.807 2.822 1.00 98.12 75 PHE A N 1
ATOM 583 C CA . PHE A 1 75 ? 6.843 8.637 2.401 1.00 98.12 75 PHE A CA 1
ATOM 584 C C . PHE A 1 75 ? 5.580 8.362 3.225 1.00 98.12 75 PHE A C 1
ATOM 586 O O . PHE A 1 75 ? 4.978 9.289 3.764 1.00 98.12 75 PHE A O 1
ATOM 593 N N . VAL A 1 76 ? 5.194 7.094 3.391 1.00 97.62 76 VAL A N 1
ATOM 594 C CA . VAL A 1 76 ? 4.025 6.714 4.198 1.00 97.62 76 VAL A CA 1
ATOM 595 C C . VAL A 1 76 ? 4.217 7.133 5.660 1.00 97.62 76 VAL A C 1
ATOM 597 O O . VAL A 1 76 ? 3.294 7.683 6.256 1.00 97.62 76 VAL A O 1
ATOM 600 N N . THR A 1 77 ? 5.411 6.944 6.229 1.00 97.50 77 THR A N 1
ATOM 601 C CA . THR A 1 77 ? 5.749 7.378 7.601 1.00 97.50 77 THR A CA 1
ATOM 602 C C . THR A 1 77 ? 5.621 8.889 7.764 1.00 97.50 77 THR A C 1
ATOM 604 O O . THR A 1 77 ? 5.033 9.363 8.741 1.00 97.50 77 THR A O 1
ATOM 607 N N . LYS A 1 78 ? 6.099 9.649 6.774 1.00 98.25 78 LYS A N 1
ATOM 608 C CA . LYS A 1 78 ? 5.940 11.101 6.732 1.00 98.25 78 LYS A CA 1
ATOM 609 C C . LYS A 1 78 ? 4.463 11.489 6.706 1.00 98.25 78 LYS A C 1
ATOM 611 O O . LYS A 1 78 ? 4.044 12.280 7.536 1.00 98.25 78 LYS A O 1
ATOM 616 N N . VAL A 1 79 ? 3.649 10.877 5.842 1.00 98.19 79 VAL A N 1
ATOM 617 C CA . VAL A 1 79 ? 2.200 11.152 5.792 1.00 98.19 79 VAL A CA 1
ATOM 618 C C . VAL A 1 79 ? 1.521 10.824 7.123 1.00 98.19 79 VAL A C 1
ATOM 620 O O . VAL A 1 79 ? 0.712 11.620 7.599 1.00 98.19 79 VAL A O 1
ATOM 623 N N . MET A 1 80 ? 1.852 9.693 7.753 1.00 97.88 80 MET A N 1
ATOM 624 C CA . MET A 1 80 ? 1.329 9.336 9.080 1.00 97.88 80 MET A CA 1
ATOM 625 C C . MET A 1 80 ? 1.693 10.380 10.142 1.00 97.88 80 MET A C 1
ATOM 627 O O . MET A 1 80 ? 0.869 10.676 11.002 1.00 97.88 80 MET A O 1
ATOM 631 N N . THR A 1 81 ? 2.888 10.965 10.061 1.00 97.94 81 THR A N 1
ATOM 632 C CA . THR A 1 81 ? 3.352 12.022 10.972 1.00 97.94 81 THR A CA 1
ATOM 633 C C . THR A 1 81 ? 2.655 13.355 10.700 1.00 97.94 81 THR A C 1
ATOM 635 O O . THR A 1 81 ? 2.044 13.929 11.600 1.00 97.94 81 THR A O 1
ATOM 638 N N . ASP A 1 82 ? 2.689 13.8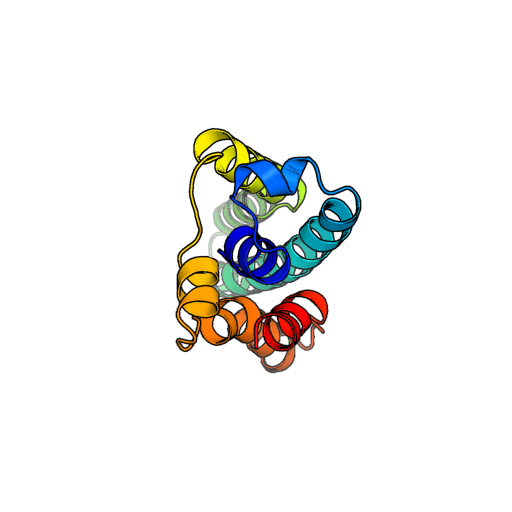17 9.449 1.00 98.44 82 ASP A N 1
ATOM 639 C CA . ASP A 1 82 ? 2.161 15.116 9.019 1.00 98.44 82 ASP A CA 1
ATOM 640 C C . ASP A 1 82 ? 0.636 15.202 9.187 1.00 98.44 82 ASP A C 1
ATOM 642 O O . ASP A 1 82 ? 0.079 16.277 9.396 1.00 98.44 82 ASP A O 1
ATOM 646 N N . THR A 1 83 ? -0.050 14.057 9.119 1.00 97.94 83 THR A N 1
ATOM 647 C CA . THR A 1 83 ? -1.507 13.951 9.274 1.00 97.94 83 THR A CA 1
ATOM 648 C C . THR A 1 83 ? -1.900 13.183 10.533 1.00 97.94 83 THR A C 1
ATOM 650 O O . THR A 1 83 ? -2.940 12.529 10.556 1.00 97.94 83 THR A O 1
ATOM 653 N N . SER A 1 84 ? -1.079 13.239 11.583 1.00 97.69 84 SER A N 1
ATOM 654 C CA . SER A 1 84 ? -1.199 12.376 12.768 1.00 97.69 84 SER A CA 1
ATOM 655 C C . SER A 1 84 ? -2.599 12.322 13.383 1.00 97.69 84 SER A C 1
ATOM 657 O O . SER A 1 84 ? -3.074 11.237 13.728 1.00 97.69 84 SER A O 1
ATOM 659 N N . ASP A 1 85 ? -3.284 13.465 13.450 1.00 98.00 85 ASP A N 1
ATOM 660 C CA . ASP A 1 85 ? -4.618 13.590 14.032 1.00 98.00 85 ASP A CA 1
ATOM 661 C C . ASP A 1 85 ? -5.781 13.198 13.107 1.00 98.00 85 ASP A C 1
ATOM 663 O O . ASP A 1 85 ? -6.934 13.160 13.555 1.00 98.00 85 ASP A O 1
ATOM 667 N N . ASN A 1 86 ? -5.495 12.900 11.840 1.00 98.25 86 ASN A N 1
ATOM 668 C CA . ASN A 1 86 ? -6.495 12.616 10.821 1.00 98.25 86 ASN A CA 1
ATOM 669 C C . ASN A 1 86 ? -7.115 11.218 10.984 1.00 98.25 86 ASN A C 1
ATOM 671 O O . ASN A 1 86 ? -6.422 10.226 11.223 1.00 98.25 86 ASN A O 1
ATOM 675 N N . ILE A 1 87 ? -8.432 11.142 10.780 1.00 98.19 87 ILE A N 1
ATOM 676 C CA . ILE A 1 87 ? -9.202 9.897 10.683 1.00 98.19 87 ILE A CA 1
ATOM 677 C C . ILE A 1 87 ? -9.401 9.600 9.195 1.00 98.19 87 ILE A C 1
ATOM 679 O O . ILE A 1 87 ? -9.990 10.412 8.480 1.00 98.19 87 ILE A O 1
ATOM 683 N N . SER A 1 88 ? -8.926 8.449 8.716 1.00 98.06 88 SER A N 1
ATOM 684 C CA . SER A 1 88 ? -9.045 8.083 7.298 1.00 98.06 88 SER A CA 1
ATOM 685 C C . SER A 1 88 ? -10.506 7.944 6.848 1.00 98.06 88 SER A C 1
ATOM 687 O O . SER A 1 88 ? -11.382 7.593 7.641 1.00 98.06 88 SER A O 1
ATOM 689 N N . SER A 1 89 ? -10.767 8.191 5.561 1.00 97.69 89 SER A N 1
ATOM 690 C CA . SER A 1 89 ? -12.078 7.972 4.925 1.00 97.69 89 SER A CA 1
ATOM 691 C C . SER A 1 89 ? -12.603 6.561 5.191 1.00 97.69 89 SER A C 1
ATOM 693 O O . SER A 1 89 ? -13.735 6.381 5.625 1.00 97.69 89 SER A O 1
ATOM 695 N N . MET A 1 90 ? -11.739 5.563 5.024 1.00 98.19 90 MET A N 1
ATOM 696 C CA . MET A 1 90 ? -12.089 4.159 5.207 1.00 98.19 90 MET A CA 1
ATOM 697 C C . MET A 1 90 ? -12.502 3.829 6.647 1.00 98.19 90 MET A C 1
ATOM 699 O O . MET A 1 90 ? -13.483 3.118 6.842 1.00 98.19 90 MET A O 1
ATOM 703 N N . LEU A 1 91 ? -11.820 4.379 7.660 1.00 98.38 91 LEU A N 1
ATOM 704 C CA . LEU A 1 91 ? -12.242 4.219 9.057 1.00 98.38 91 LEU A CA 1
ATOM 705 C C . LEU A 1 91 ? -13.598 4.899 9.315 1.00 98.38 91 LEU A C 1
ATOM 707 O O . LEU A 1 91 ? -14.435 4.361 10.039 1.00 98.38 91 LEU A O 1
ATOM 711 N N . GLN A 1 92 ? -13.846 6.064 8.708 1.00 98.50 92 GLN A N 1
ATOM 712 C CA . GLN A 1 92 ? -15.152 6.725 8.798 1.00 98.50 92 GLN A CA 1
ATOM 713 C C . GLN A 1 92 ? -16.261 5.864 8.180 1.00 98.50 92 GLN A C 1
ATOM 715 O O . GLN A 1 92 ? -17.331 5.742 8.776 1.00 98.50 92 GLN A O 1
ATOM 720 N N . ASP A 1 93 ? -16.005 5.233 7.032 1.00 98.38 93 ASP A N 1
ATOM 721 C CA . ASP A 1 93 ? -16.963 4.345 6.373 1.00 98.38 93 ASP A CA 1
ATOM 722 C C . ASP A 1 93 ? -17.239 3.079 7.186 1.00 98.38 93 ASP A C 1
ATOM 724 O O . ASP A 1 93 ? -18.408 2.741 7.376 1.00 98.38 93 ASP A O 1
ATOM 728 N N . VAL A 1 94 ? -16.210 2.443 7.759 1.00 97.81 94 VAL A N 1
ATOM 729 C CA . VAL A 1 94 ? -16.381 1.298 8.673 1.00 97.81 94 VAL A CA 1
ATOM 730 C C . VAL A 1 94 ? -17.245 1.683 9.878 1.00 97.81 94 VAL A C 1
ATOM 732 O O . VAL A 1 94 ? -18.228 1.004 10.178 1.00 97.81 94 VAL A O 1
ATOM 735 N N . ASN A 1 95 ? -16.953 2.814 10.528 1.00 97.75 95 ASN A N 1
ATOM 736 C CA . ASN A 1 95 ? -17.739 3.300 11.668 1.00 97.75 95 ASN A CA 1
ATOM 737 C C . ASN A 1 95 ? -19.195 3.617 11.288 1.00 97.75 95 ASN A C 1
ATOM 739 O O . ASN A 1 95 ? -20.114 3.379 12.074 1.00 97.75 95 ASN A O 1
ATOM 743 N N . ALA A 1 96 ? -19.412 4.131 10.077 1.00 97.62 96 ALA A N 1
ATOM 744 C CA . ALA A 1 96 ? -20.732 4.434 9.535 1.00 97.62 96 ALA A CA 1
ATOM 745 C C . ALA A 1 96 ? -21.435 3.218 8.897 1.00 97.62 96 ALA A C 1
ATOM 747 O O . ALA A 1 96 ? -22.547 3.371 8.391 1.00 97.62 96 ALA A O 1
ATOM 748 N N . LYS A 1 97 ? -20.816 2.025 8.912 1.00 96.19 97 LYS A N 1
ATOM 749 C CA . LYS A 1 97 ? -21.297 0.804 8.235 1.00 96.19 97 LYS A CA 1
ATOM 750 C C . LYS A 1 97 ? -21.585 1.017 6.742 1.00 96.19 97 LYS A C 1
ATOM 752 O O . LYS A 1 97 ? -22.553 0.479 6.203 1.00 96.19 97 LYS A O 1
ATOM 757 N N . ARG A 1 98 ? -20.765 1.833 6.081 1.00 96.81 98 ARG A N 1
ATOM 758 C CA . ARG A 1 98 ? -20.810 2.067 4.634 1.00 96.81 98 ARG A CA 1
ATOM 759 C C . ARG A 1 98 ? -19.815 1.164 3.917 1.00 96.81 98 ARG A C 1
ATOM 761 O O . ARG A 1 98 ? -18.857 0.675 4.508 1.00 96.81 98 ARG A O 1
ATOM 768 N N . THR A 1 99 ? -20.046 0.959 2.624 1.00 96.19 99 THR A N 1
ATOM 769 C CA . THR A 1 99 ? -19.077 0.305 1.741 1.00 96.19 99 THR A CA 1
ATOM 770 C C . THR A 1 99 ? -17.784 1.113 1.697 1.00 96.19 99 THR A C 1
ATOM 772 O O . THR A 1 99 ? -17.833 2.338 1.609 1.00 96.19 99 THR A O 1
ATOM 775 N N . THR A 1 100 ? -16.642 0.427 1.736 1.00 97.94 100 THR A N 1
ATOM 776 C CA . THR A 1 100 ? -15.324 1.066 1.688 1.00 97.94 100 THR A CA 1
ATOM 777 C C . THR A 1 100 ? -14.704 1.005 0.291 1.00 97.94 100 THR A C 1
ATOM 779 O O . THR A 1 100 ? -15.102 0.217 -0.564 1.00 97.94 100 THR A O 1
ATOM 782 N N . GLU A 1 101 ? -13.667 1.809 0.068 1.00 97.25 101 GLU A N 1
ATOM 783 C CA . GLU A 1 101 ? -12.859 1.797 -1.159 1.00 97.25 101 GLU A CA 1
ATOM 784 C C . GLU A 1 101 ? -11.774 0.692 -1.186 1.00 97.25 101 GLU A C 1
ATOM 786 O O . GLU A 1 101 ? -10.983 0.633 -2.128 1.00 97.25 101 GLU A O 1
ATOM 791 N N . VAL A 1 102 ? -11.708 -0.209 -0.190 1.00 98.38 102 VAL A N 1
ATOM 792 C CA . VAL A 1 102 ? -10.579 -1.155 -0.024 1.00 98.38 102 VAL A CA 1
ATOM 793 C C . VAL A 1 102 ? -10.378 -2.071 -1.234 1.00 98.38 102 VAL A C 1
ATOM 795 O O . VAL A 1 102 ? -9.242 -2.318 -1.645 1.00 98.38 102 VAL A O 1
ATOM 798 N N . ARG A 1 103 ? -11.469 -2.516 -1.871 1.00 97.81 103 ARG A N 1
ATOM 799 C CA . ARG A 1 103 ? -11.412 -3.369 -3.069 1.00 97.81 103 ARG A CA 1
ATOM 800 C C . ARG A 1 103 ? -10.888 -2.633 -4.299 1.00 97.81 103 ARG A C 1
ATOM 802 O O . ARG A 1 103 ? -10.217 -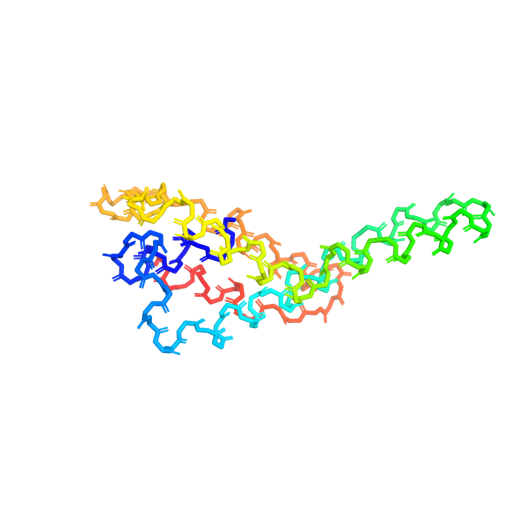3.247 -5.119 1.00 97.81 103 ARG A O 1
ATOM 809 N N . PHE A 1 104 ? -11.149 -1.333 -4.410 1.00 97.69 104 PHE A N 1
ATOM 810 C CA . PHE A 1 104 ? -10.637 -0.502 -5.503 1.00 97.69 104 PHE A CA 1
ATOM 811 C C . PHE A 1 104 ? -9.171 -0.112 -5.307 1.00 97.69 104 PHE A C 1
ATOM 813 O O . PHE A 1 104 ? -8.496 0.226 -6.272 1.00 97.69 104 PHE A O 1
ATOM 820 N N . LEU A 1 105 ? -8.672 -0.175 -4.071 1.00 97.81 105 LEU A N 1
ATOM 821 C CA . LEU A 1 105 ? -7.287 0.137 -3.740 1.00 97.81 105 LEU A CA 1
ATOM 822 C C . LEU A 1 105 ? -6.442 -1.136 -3.647 1.00 97.81 105 LEU A C 1
ATOM 824 O O . LEU A 1 105 ? -5.729 -1.498 -4.580 1.00 97.81 105 LEU A O 1
ATOM 828 N N . ASN A 1 106 ? -6.538 -1.847 -2.528 1.00 98.56 106 ASN A N 1
ATOM 829 C CA . ASN A 1 106 ? -5.760 -3.052 -2.278 1.00 98.56 106 ASN A CA 1
ATOM 830 C C . ASN A 1 106 ? -6.225 -4.224 -3.148 1.00 98.56 106 ASN A C 1
ATOM 832 O O . ASN A 1 106 ? -5.403 -4.980 -3.664 1.00 98.56 106 ASN A O 1
ATOM 836 N N . GLY A 1 107 ? -7.540 -4.354 -3.346 1.00 98.00 107 GLY A N 1
ATOM 837 C CA . GLY A 1 107 ? -8.097 -5.397 -4.207 1.00 98.00 107 GLY A CA 1
ATOM 838 C C . GLY A 1 107 ? -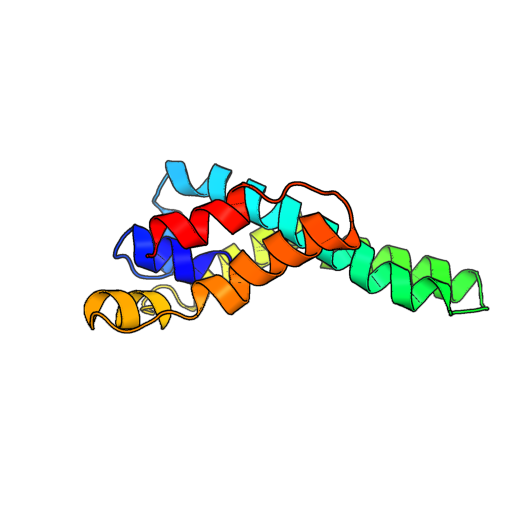7.646 -5.251 -5.660 1.00 98.00 107 GLY A C 1
ATOM 839 O O . GLY A 1 107 ? -7.348 -6.256 -6.301 1.00 98.00 107 GLY A O 1
ATOM 840 N N . TYR A 1 108 ? -7.505 -4.016 -6.151 1.00 98.12 108 TYR A N 1
ATOM 841 C CA . TYR A 1 108 ? -6.987 -3.742 -7.488 1.00 98.12 108 TYR A CA 1
ATOM 842 C C . TYR A 1 108 ? -5.522 -4.166 -7.638 1.00 98.12 108 TYR A C 1
ATOM 844 O O . TYR A 1 108 ? -5.199 -4.865 -8.592 1.00 98.12 108 TYR A O 1
ATOM 852 N N . VAL A 1 109 ? -4.653 -3.827 -6.675 1.00 98.06 109 VAL A N 1
ATOM 853 C CA . VAL A 1 109 ? -3.244 -4.272 -6.685 1.00 98.06 109 VAL A CA 1
ATOM 854 C C . VAL A 1 109 ? -3.160 -5.799 -6.704 1.00 98.06 109 VAL A C 1
ATOM 856 O O . VAL A 1 109 ? -2.433 -6.363 -7.519 1.00 98.06 109 VAL A O 1
ATOM 859 N N . ALA A 1 110 ? -3.947 -6.476 -5.863 1.00 98.19 110 ALA A N 1
ATOM 860 C CA . ALA A 1 110 ? -3.952 -7.935 -5.811 1.00 98.19 110 ALA A CA 1
ATOM 861 C C . ALA A 1 110 ? -4.497 -8.593 -7.082 1.00 98.19 110 ALA A C 1
ATOM 863 O O . ALA A 1 110 ? -3.974 -9.615 -7.526 1.00 98.19 110 ALA A O 1
ATOM 864 N N . HIS A 1 111 ? -5.527 -8.003 -7.684 1.00 98.00 111 HIS A N 1
ATOM 865 C CA . HIS A 1 111 ? -6.045 -8.443 -8.971 1.00 98.00 111 HIS A CA 1
ATOM 866 C C . HIS A 1 111 ? -4.993 -8.280 -10.072 1.00 98.00 111 HIS A C 1
ATOM 868 O O . HIS A 1 111 ? -4.723 -9.227 -10.803 1.00 98.00 111 HIS A O 1
ATOM 874 N N . LEU A 1 112 ? -4.353 -7.114 -10.151 1.00 97.38 112 LEU A N 1
ATOM 875 C CA . LEU A 1 112 ? -3.357 -6.821 -11.173 1.00 97.38 112 LEU A CA 1
ATOM 876 C C . LEU A 1 112 ? -2.128 -7.729 -11.059 1.00 97.38 112 LEU A C 1
ATOM 878 O O . LEU A 1 112 ? -1.685 -8.292 -12.061 1.00 97.38 112 LEU A O 1
ATOM 882 N N . GLY A 1 113 ? -1.618 -7.922 -9.839 1.00 97.44 113 GLY A N 1
ATOM 883 C CA . GLY A 1 113 ? -0.500 -8.825 -9.578 1.00 97.44 113 GLY A CA 1
ATOM 884 C C . GLY A 1 113 ? -0.789 -10.241 -10.052 1.00 97.44 113 GLY A C 1
ATOM 885 O O . GLY A 1 113 ? 0.002 -10.808 -10.806 1.00 97.44 113 GLY A O 1
ATOM 886 N N . LYS A 1 114 ? -1.964 -10.773 -9.710 1.00 97.44 114 LYS A N 1
ATOM 887 C CA . LYS A 1 114 ? -2.361 -12.121 -10.107 1.00 97.44 114 LYS A CA 1
ATOM 888 C C . LYS A 1 114 ? -2.585 -12.251 -11.615 1.00 97.44 114 LYS A C 1
ATOM 890 O O . LYS A 1 114 ? -2.024 -13.153 -12.229 1.00 97.44 114 LYS A O 1
ATOM 895 N N . GLU A 1 115 ? -3.408 -11.384 -12.199 1.00 97.00 115 GLU A N 1
ATOM 896 C CA . GLU A 1 115 ? -3.907 -11.574 -13.566 1.00 97.00 115 GLU A CA 1
ATOM 897 C C . GLU A 1 115 ? -2.900 -11.148 -14.639 1.00 97.00 115 GLU A C 1
ATOM 899 O O . GLU A 1 115 ? -2.826 -11.783 -15.689 1.00 97.00 115 GLU A O 1
ATOM 904 N N . LYS A 1 116 ? -2.107 -10.094 -14.397 1.00 96.31 116 LYS A N 1
ATOM 905 C CA . LYS A 1 116 ? -1.155 -9.579 -15.394 1.00 96.31 116 LYS A CA 1
ATOM 906 C C . LYS A 1 116 ? 0.267 -10.085 -15.178 1.00 96.31 116 LYS A C 1
ATOM 908 O O . LYS A 1 116 ? 0.972 -10.344 -16.149 1.00 96.31 116 LYS A O 1
ATOM 913 N N . TYR A 1 117 ? 0.683 -10.240 -13.923 1.00 96.38 117 TYR A N 1
ATOM 914 C CA . TYR A 1 117 ? 2.085 -10.502 -13.582 1.00 96.38 117 TYR A CA 1
ATOM 915 C C . TYR A 1 117 ? 2.337 -11.868 -12.945 1.00 96.38 117 TYR A C 1
ATOM 917 O O . TYR A 1 117 ? 3.493 -12.232 -12.747 1.00 96.38 117 TYR A O 1
ATOM 925 N N . SER A 1 118 ? 1.288 -12.647 -12.653 1.00 97.12 118 SER A N 1
ATOM 926 C CA . SER A 1 118 ? 1.394 -13.917 -11.915 1.00 97.12 118 SER A CA 1
ATOM 927 C C . SER A 1 118 ? 2.132 -13.786 -10.570 1.00 97.12 118 SER A C 1
ATOM 929 O O . SER A 1 118 ? 2.793 -14.719 -10.119 1.00 97.12 118 SER A O 1
ATOM 931 N N . ILE A 1 119 ? 2.016 -12.622 -9.927 1.00 97.06 119 ILE A N 1
ATOM 932 C CA . ILE A 1 119 ? 2.567 -12.321 -8.604 1.00 97.06 119 ILE A CA 1
ATOM 933 C C . ILE A 1 119 ? 1.436 -12.415 -7.583 1.00 97.06 119 ILE A C 1
ATOM 935 O O . ILE A 1 119 ? 0.389 -11.784 -7.735 1.00 97.06 119 ILE A O 1
ATOM 939 N N . ASP A 1 120 ? 1.649 -13.196 -6.527 1.00 97.50 120 ASP A N 1
ATOM 940 C CA . ASP A 1 120 ? 0.707 -13.264 -5.415 1.00 97.50 120 ASP A CA 1
ATOM 941 C C . ASP A 1 120 ? 0.885 -12.050 -4.496 1.00 97.50 120 ASP A C 1
ATOM 943 O O . ASP A 1 120 ? 1.926 -11.894 -3.861 1.00 97.50 120 ASP A O 1
ATOM 947 N N . CYS A 1 121 ? -0.131 -11.187 -4.434 1.00 98.06 121 CYS A N 1
ATOM 948 C CA . CYS A 1 121 ? -0.163 -10.041 -3.525 1.00 98.06 121 CYS A CA 1
ATOM 949 C C . CYS A 1 121 ? -1.103 -10.318 -2.344 1.00 98.06 121 CYS A C 1
ATOM 951 O O . CYS A 1 121 ? -2.161 -9.690 -2.185 1.00 98.06 121 CYS A O 1
ATOM 953 N N . GLN A 1 122 ? -0.748 -11.329 -1.556 1.00 97.88 122 GLN A N 1
ATOM 954 C CA . GLN A 1 122 ? -1.562 -11.830 -0.458 1.00 97.88 122 GLN A CA 1
ATOM 955 C C . GLN A 1 122 ? -1.803 -10.767 0.627 1.00 97.88 122 GLN A C 1
ATOM 957 O O . GLN A 1 122 ? -2.912 -10.690 1.151 1.00 97.88 122 GLN A O 1
ATOM 962 N N . TYR A 1 123 ? -0.838 -9.893 0.927 1.00 98.06 123 TYR A N 1
ATOM 963 C CA . TYR A 1 123 ? -0.999 -8.863 1.958 1.00 98.06 123 TYR A CA 1
ATOM 964 C C . TYR A 1 123 ? -1.984 -7.769 1.540 1.00 98.06 123 TYR A C 1
ATOM 966 O O . TYR A 1 123 ? -2.831 -7.362 2.339 1.00 98.06 123 TYR A O 1
ATOM 974 N N . ASN A 1 124 ? -1.931 -7.320 0.284 1.00 98.25 124 ASN A N 1
ATOM 975 C CA . ASN A 1 124 ? -2.940 -6.417 -0.266 1.00 98.25 124 ASN A CA 1
ATOM 976 C C . ASN A 1 124 ? -4.318 -7.095 -0.309 1.00 98.25 124 ASN A C 1
ATOM 978 O O . ASN A 1 124 ? -5.313 -6.511 0.123 1.00 98.25 124 ASN A O 1
ATOM 982 N N . LYS A 1 125 ? -4.395 -8.355 -0.741 1.00 98.12 125 LYS A N 1
ATOM 983 C CA . LYS A 1 125 ? -5.651 -9.116 -0.727 1.00 98.12 125 LYS A CA 1
ATOM 984 C C . LYS A 1 125 ? -6.243 -9.232 0.682 1.00 98.12 125 LYS A C 1
ATOM 986 O O . LYS A 1 125 ? -7.447 -9.042 0.858 1.00 98.12 125 LYS A O 1
ATOM 991 N N . ASP A 1 126 ? -5.408 -9.474 1.688 1.00 97.62 126 ASP A N 1
ATOM 992 C CA . ASP A 1 126 ? -5.831 -9.612 3.081 1.00 97.62 126 ASP A CA 1
ATOM 993 C C . ASP A 1 126 ? -6.394 -8.325 3.677 1.00 97.62 126 ASP A C 1
ATOM 995 O O . ASP A 1 126 ? -7.251 -8.398 4.557 1.00 97.62 126 ASP A O 1
ATOM 999 N N . MET A 1 127 ? -5.993 -7.146 3.186 1.00 97.81 127 MET A N 1
ATOM 1000 C CA . MET A 1 127 ? -6.626 -5.892 3.610 1.00 97.81 127 MET A CA 1
ATOM 1001 C C . MET A 1 127 ? -8.119 -5.878 3.277 1.00 97.81 127 MET A C 1
ATOM 1003 O O . MET A 1 127 ? -8.913 -5.432 4.099 1.00 97.81 127 MET A O 1
ATOM 1007 N N . CYS A 1 128 ? -8.519 -6.427 2.125 1.00 97.19 128 CYS A N 1
ATOM 1008 C CA . CYS A 1 128 ? -9.932 -6.496 1.748 1.00 97.19 128 CYS A CA 1
ATOM 1009 C C . CYS A 1 128 ? -10.729 -7.371 2.722 1.00 97.19 128 CYS A C 1
ATOM 1011 O O . CYS A 1 128 ? -11.796 -6.966 3.162 1.00 97.19 128 CYS A O 1
ATOM 1013 N N . ASN A 1 129 ? -10.185 -8.534 3.093 1.00 95.56 129 ASN A N 1
ATOM 1014 C CA . ASN A 1 129 ? -10.846 -9.496 3.985 1.00 95.56 129 ASN A CA 1
ATOM 1015 C C . ASN A 1 129 ? -10.891 -9.048 5.453 1.00 95.56 129 ASN A C 1
ATOM 1017 O O . ASN A 1 129 ? -11.598 -9.642 6.257 1.00 95.56 129 ASN A O 1
ATOM 1021 N N . ARG A 1 130 ? -10.035 -8.098 5.844 1.00 96.50 130 ARG A N 1
ATOM 1022 C CA . ARG A 1 130 ? -9.947 -7.611 7.228 1.00 96.50 130 ARG A CA 1
ATOM 1023 C C . ARG A 1 130 ? -10.757 -6.341 7.456 1.00 96.50 130 ARG A C 1
ATOM 1025 O O . ARG A 1 130 ? -11.095 -6.059 8.601 1.00 96.50 130 ARG A O 1
ATOM 1032 N N . VAL A 1 131 ? -10.992 -5.559 6.404 1.00 96.25 131 VAL A N 1
ATOM 1033 C CA . VAL A 1 131 ? -11.810 -4.339 6.457 1.00 96.25 131 VAL A CA 1
ATOM 1034 C C . VAL A 1 131 ? -13.301 -4.658 6.307 1.00 96.25 131 VAL A C 1
ATOM 1036 O O . VAL A 1 131 ? -14.119 -3.987 6.933 1.00 96.25 131 VAL A O 1
ATOM 1039 N N . GLU A 1 132 ? -13.644 -5.656 5.490 1.00 90.12 132 GLU A N 1
ATOM 1040 C CA . GLU A 1 132 ? -15.018 -6.107 5.210 1.00 90.12 132 GLU A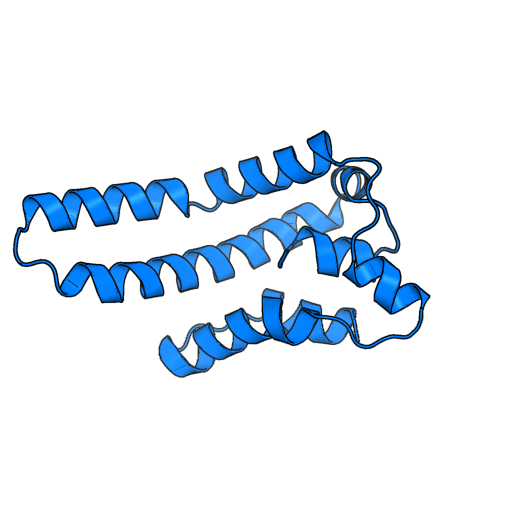 CA 1
ATOM 1041 C C . GLU A 1 132 ? -15.296 -7.481 5.822 1.00 90.12 132 GLU A C 1
ATOM 1043 O O . GLU A 1 132 ? -16.412 -7.659 6.362 1.00 90.12 132 GLU A O 1
#

Sequence (132 aa):
NCVINPLTAIHGVKNGQLLSLEKTERTITCILEELSSIAILEMESFIQAEEDVEVQAHLQRSIREELSVDFLKSFVTKVMTDTSDNISSMLQDVNAKRTTEVRFLNGYVAHLGKEKYSIDCQYNKDMCNRVE

Organism: NCBI:txid267567

Foldseek 3Di:
DLQQQLVCQLVVFFLLVCVVDPVSVVLLLLLLVLLLVLQLVVQLVVLVVDPDPVVSVVSSVVSCVCSPSVNVVVVSNVCSVVRVVDRHPLNVCLVVVHDGCLCVPLVVSQCSCCPPPVHHSPSSVVSVVSSD

pLDDT: mean 96.25, std 3.3, range [79.12, 98.56]

InterPro domains:
  IPR008927 6-phosphogluconate dehydrogenase-like, C-terminal domain superfamily [SSF48179] (1-129)
  IPR013328 6-phosphogluconate dehydrogenase, domain 2 [G3DSA:1.10.1040.10] (1-132)
  IPR013752 Ketopantoate reductase, C-terminal domain [PF08546] (1-129)
  IPR050838 2-dehydropantoate 2-reductase-like [PTHR43765] (1-131)

Radius of gyration: 16.13 Å; chains: 1; bounding box: 41×29×46 Å

Secondary structure (DSSP, 8-state):
-TTHHHHHHHHT--GGGGGG-TTHHHHHHHHHHHHHHHHHHHHHHHHTT---HHHHHHHHHHHHHHT-HHHHHHHHHHHHHHTTTPPPHHHHHHHTTPPPSHIIIIIHHHHHHHHHH----HHHHHHHHHH-